Protein AF-A0AA41UW29-F1 (afdb_monomer)

Nearest PDB structures (foldseek):
  8fkx-assembly1_SR  TM=9.334E-01  e=3.478E-07  Homo sapiens
  8fks-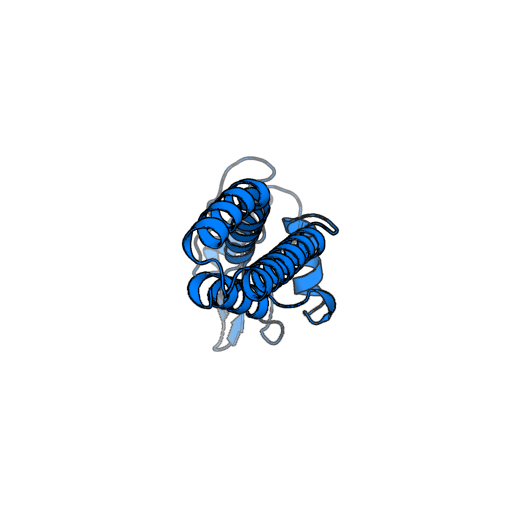assembly1_SR  TM=9.294E-01  e=4.955E-07  Homo sapiens
  8etj-assembly1_b  TM=9.255E-01  e=8.425E-07  Schizosaccharomyces pombe
  8esq-assembly1_b  TM=9.078E-01  e=1.273E-06  Schizosaccharomyces pombe
  8etg-assembly1_b  TM=9.099E-01  e=1.612E-06  Schizosaccharomyces pombe

Radius of gyration: 22.19 Å; Cα contacts (8 Å, |Δi|>4): 101; chains: 1; bounding box: 45×32×62 Å

pLDDT: mean 77.78, std 11.39, range [36.25, 90.94]

Mean predicted aligned error: 9.77 Å

Sequence (151 aa):
MKELGVPLRDYLDKFPNKKYLHPNEQSLIELTLGDGIYEEVLGRLNALKNKVNSVGEEHASLCAKGIKRLEDFFKSEGKAVDDMLNIAKTLRAIPVVDLESPTLCLVGAPNVGKASLVRILSSRKPEICNYSFTTRGIRMGHIHLNYQHFQ

Solvent-accessible surface area (backbone atoms only — not comparable to full-atom values): 9270 Å² total; per-residue (Å²): 108,68,82,60,50,49,58,57,46,58,54,54,73,70,54,80,61,62,89,79,47,57,71,70,56,40,51,50,49,34,76,72,69,39,80,67,48,68,60,49,41,54,48,52,45,51,52,50,47,54,50,55,49,50,52,42,64,76,25,66,89,42,62,78,64,36,52,56,54,50,52,56,48,47,67,72,50,42,63,43,56,51,52,46,51,50,50,54,57,55,59,70,69,55,78,88,79,63,87,90,49,54,70,71,85,90,82,77,70,75,86,75,46,64,64,59,51,47,36,71,63,17,84,41,78,66,85,85,64,99,52,82,71,68,67,90,61,87,84,82,44,48,32,81,54,96,95,40,69,34,62

Structure (mmCIF, N/CA/C/O backbone):
data_AF-A0AA41UW29-F1
#
_entry.id   AF-A0AA41UW29-F1
#
loop_
_atom_site.group_PDB
_atom_site.id
_atom_site.type_symbol
_atom_site.label_atom_id
_atom_site.label_alt_id
_atom_site.label_comp_id
_atom_site.label_asym_id
_atom_site.label_entity_id
_atom_site.label_seq_id
_atom_site.pdbx_PDB_ins_code
_atom_site.Cartn_x
_atom_site.Cartn_y
_atom_site.Cartn_z
_atom_site.occupancy
_atom_site.B_iso_or_equiv
_atom_site.auth_seq_id
_atom_site.auth_comp_id
_atom_site.auth_asym_id
_atom_site.auth_atom_id
_atom_site.pdbx_PDB_model_num
ATOM 1 N N . MET A 1 1 ? -22.908 2.705 20.832 1.00 51.62 1 MET A N 1
ATOM 2 C CA . MET A 1 1 ? -21.468 2.364 20.972 1.00 51.62 1 MET A CA 1
ATOM 3 C C . MET A 1 1 ? -20.990 1.323 19.969 1.00 51.62 1 MET A C 1
ATOM 5 O O . MET A 1 1 ? -19.876 1.460 19.484 1.00 51.62 1 MET A O 1
ATOM 9 N N . LYS A 1 2 ? -21.844 0.373 19.547 1.00 52.84 2 LYS A N 1
ATOM 10 C CA . LYS A 1 2 ? -21.582 -0.477 18.365 1.00 52.84 2 LYS A CA 1
ATOM 11 C C . LYS A 1 2 ? -21.333 0.329 17.072 1.00 52.84 2 LYS A C 1
ATOM 13 O O . LYS A 1 2 ? -20.513 -0.079 16.265 1.00 52.84 2 LYS A O 1
ATOM 18 N N . GLU A 1 3 ? -21.954 1.502 16.942 1.00 62.53 3 GLU A N 1
ATOM 19 C CA . GLU A 1 3 ? -21.850 2.411 15.784 1.00 62.53 3 GLU A CA 1
ATOM 20 C C . GLU A 1 3 ? -20.423 2.889 15.438 1.00 62.53 3 GLU A C 1
ATOM 22 O O . GLU A 1 3 ? -20.143 3.085 14.265 1.00 62.53 3 GLU A O 1
ATOM 27 N N . LEU A 1 4 ? -19.510 3.069 16.409 1.00 65.62 4 LEU A N 1
ATOM 28 C CA . LEU A 1 4 ? -18.127 3.526 16.137 1.00 65.62 4 LEU A CA 1
ATOM 29 C C . LEU A 1 4 ? -17.091 2.397 16.182 1.00 65.62 4 LEU A C 1
ATOM 31 O O . LEU A 1 4 ? -16.146 2.390 15.395 1.00 65.62 4 LEU A O 1
ATOM 35 N N . GLY A 1 5 ? -17.259 1.434 17.092 1.00 70.56 5 GLY A N 1
ATOM 36 C CA . GLY A 1 5 ? -16.306 0.331 17.243 1.00 70.56 5 GLY A CA 1
ATOM 37 C C . GLY A 1 5 ? -16.349 -0.673 16.086 1.00 70.56 5 GLY A C 1
ATOM 38 O O . GLY A 1 5 ? -15.310 -1.222 15.719 1.00 70.56 5 GLY A O 1
ATOM 39 N N . VAL A 1 6 ? -17.529 -0.899 15.494 1.00 76.44 6 VAL A N 1
ATOM 40 C CA . VAL A 1 6 ? -17.704 -1.846 14.379 1.00 76.44 6 VAL A CA 1
ATOM 41 C C . VAL A 1 6 ? -17.056 -1.326 13.088 1.00 76.44 6 VAL A C 1
ATOM 43 O O . VAL A 1 6 ? -16.220 -2.047 12.550 1.00 76.44 6 VAL A O 1
ATOM 46 N N . PRO A 1 7 ? -17.292 -0.077 12.632 1.00 80.62 7 PRO A N 1
ATOM 47 C CA . PRO A 1 7 ? -16.633 0.427 11.428 1.00 80.62 7 PRO A CA 1
ATOM 48 C C . PRO A 1 7 ? -15.108 0.445 11.534 1.00 80.62 7 PRO A C 1
ATOM 50 O O . PRO A 1 7 ? -14.432 0.018 10.605 1.00 80.62 7 PRO A O 1
ATOM 53 N N . LEU A 1 8 ? -14.546 0.893 12.666 1.00 80.19 8 LEU A N 1
ATOM 54 C CA . LEU A 1 8 ? -13.089 0.919 12.862 1.00 80.19 8 LEU A CA 1
ATOM 55 C C . LEU A 1 8 ? -12.475 -0.481 12.773 1.00 80.19 8 LEU A C 1
ATOM 57 O O . LEU A 1 8 ? -11.400 -0.650 12.201 1.00 80.19 8 LEU A O 1
ATOM 61 N N . ARG A 1 9 ? -13.170 -1.486 13.312 1.00 84.19 9 ARG A N 1
ATOM 62 C CA . ARG A 1 9 ? -12.765 -2.883 13.185 1.00 84.19 9 ARG A CA 1
ATOM 63 C C . ARG A 1 9 ? -12.821 -3.346 11.732 1.00 84.19 9 ARG A C 1
ATOM 65 O O . ARG A 1 9 ? -11.829 -3.872 11.249 1.00 84.19 9 ARG A O 1
ATOM 72 N N . ASP A 1 10 ? -13.932 -3.111 11.042 1.00 86.06 10 ASP A N 1
ATOM 73 C CA . ASP A 1 10 ? -14.097 -3.531 9.648 1.00 86.06 10 ASP A CA 1
ATOM 74 C C . ASP A 1 10 ? -13.051 -2.892 8.728 1.00 86.06 10 ASP A C 1
ATOM 76 O O . ASP A 1 10 ? -12.610 -3.509 7.759 1.00 86.06 10 ASP A O 1
ATOM 80 N N . TYR A 1 11 ? -12.643 -1.652 9.014 1.00 84.44 11 TYR A N 1
ATOM 81 C CA . TYR A 1 11 ? -11.547 -1.013 8.297 1.00 84.44 11 TYR A CA 1
ATOM 82 C C . TYR A 1 11 ? -10.207 -1.665 8.622 1.00 84.44 11 TYR A C 1
ATOM 84 O O . TYR A 1 11 ? -9.495 -2.005 7.688 1.00 84.44 11 TYR A O 1
ATOM 92 N N . LEU A 1 12 ? -9.870 -1.880 9.896 1.00 85.19 12 LEU A N 1
ATOM 93 C CA . LEU A 1 12 ? -8.621 -2.542 10.293 1.00 85.19 12 LEU A CA 1
ATOM 94 C C . LEU A 1 12 ? -8.482 -3.944 9.698 1.00 85.19 12 LEU A C 1
ATOM 96 O O . LEU A 1 12 ? -7.422 -4.279 9.181 1.00 85.19 12 LEU A O 1
ATOM 100 N N . ASP A 1 13 ? -9.559 -4.729 9.723 1.00 86.50 13 ASP A N 1
ATOM 101 C CA . ASP A 1 13 ? -9.563 -6.118 9.259 1.00 86.50 13 ASP A CA 1
ATOM 102 C C . ASP A 1 13 ? -9.349 -6.216 7.731 1.00 86.50 13 ASP A C 1
ATOM 104 O O . ASP A 1 13 ? -8.895 -7.244 7.231 1.00 86.50 13 ASP A O 1
ATOM 108 N N . LYS A 1 14 ? -9.622 -5.141 6.973 1.00 87.38 14 LYS A N 1
ATOM 109 C CA . LYS A 1 14 ? -9.357 -5.067 5.523 1.00 87.38 14 LYS A CA 1
ATOM 110 C C . LYS A 1 14 ? -7.900 -4.769 5.177 1.00 87.38 14 LYS A C 1
ATOM 112 O O . LYS A 1 14 ? -7.514 -4.973 4.027 1.00 87.38 14 LYS A O 1
ATOM 117 N N . PHE A 1 15 ? -7.106 -4.252 6.114 1.00 87.75 15 PHE A N 1
ATOM 118 C CA . PHE A 1 15 ? -5.701 -3.955 5.856 1.00 87.75 15 PHE A CA 1
ATOM 119 C C . PHE A 1 15 ? -4.852 -5.202 6.109 1.00 87.75 15 PHE A C 1
ATOM 121 O O . PHE A 1 15 ? -4.852 -5.732 7.222 1.00 87.75 15 PHE A O 1
ATOM 128 N N . PRO A 1 16 ? -4.107 -5.687 5.102 1.00 86.75 16 PRO A N 1
ATOM 129 C CA . PRO A 1 16 ? -3.274 -6.860 5.278 1.00 86.75 16 PRO A CA 1
ATOM 130 C C . PRO A 1 16 ? -2.091 -6.547 6.196 1.00 86.75 16 PRO A C 1
ATOM 132 O O . PRO A 1 16 ? -1.544 -5.441 6.214 1.00 86.75 16 PRO A O 1
ATOM 135 N N . ASN A 1 17 ? -1.652 -7.551 6.947 1.00 87.75 17 ASN A N 1
ATOM 136 C CA . ASN A 1 17 ? -0.424 -7.438 7.720 1.00 87.75 17 ASN A CA 1
ATOM 137 C C . ASN A 1 17 ? 0.782 -7.559 6.779 1.00 87.75 17 ASN A C 1
ATOM 139 O O . ASN A 1 17 ? 0.910 -8.572 6.088 1.00 87.75 17 ASN A O 1
ATOM 143 N N . LYS A 1 18 ? 1.684 -6.564 6.804 1.00 87.06 18 LYS A N 1
ATOM 144 C CA . LYS A 1 18 ? 2.885 -6.507 5.952 1.00 87.06 18 LYS A CA 1
ATOM 145 C C . LYS A 1 18 ? 3.670 -7.822 5.976 1.00 87.06 18 LYS A C 1
ATOM 147 O O . LYS A 1 18 ? 4.091 -8.286 4.929 1.00 87.06 18 LYS A O 1
ATOM 152 N N . LYS A 1 19 ? 3.797 -8.476 7.137 1.00 87.00 19 LYS A N 1
ATOM 153 C CA . LYS A 1 19 ? 4.593 -9.709 7.297 1.00 87.00 19 LYS A CA 1
ATOM 154 C C . LYS A 1 19 ? 4.102 -10.897 6.467 1.00 87.00 19 LYS A C 1
ATOM 156 O O . LYS A 1 19 ? 4.897 -11.782 6.174 1.00 87.00 19 LYS A O 1
ATOM 161 N N . TYR A 1 20 ? 2.812 -10.936 6.133 1.00 89.38 20 TYR A N 1
ATOM 162 C CA . TYR A 1 20 ? 2.206 -12.036 5.375 1.00 89.38 20 TYR A CA 1
ATOM 163 C C . TYR A 1 20 ? 2.042 -11.721 3.884 1.00 89.38 20 TYR A C 1
ATOM 165 O O . TYR A 1 20 ? 1.578 -12.576 3.137 1.00 89.38 20 TYR A O 1
ATOM 173 N N . LEU A 1 21 ? 2.399 -10.509 3.450 1.00 87.75 21 LEU A N 1
ATOM 174 C CA . LEU A 1 21 ? 2.363 -10.123 2.040 1.00 87.75 21 LEU A CA 1
ATOM 175 C C . LEU A 1 21 ? 3.539 -10.721 1.268 1.00 87.75 21 LEU A C 1
ATOM 177 O O . LEU A 1 21 ? 4.556 -11.092 1.859 1.00 87.75 21 LEU A O 1
ATOM 181 N N . HIS A 1 22 ? 3.435 -10.769 -0.058 1.00 86.69 22 HIS A N 1
ATOM 182 C CA . HIS A 1 22 ? 4.548 -11.211 -0.892 1.00 86.69 22 HIS A CA 1
ATOM 183 C C . HIS A 1 22 ? 5.738 -10.231 -0.770 1.00 86.69 22 HIS A C 1
ATOM 185 O O . HIS A 1 22 ? 5.506 -9.023 -0.677 1.00 86.69 22 HIS A O 1
ATOM 191 N N . PRO A 1 23 ? 7.013 -10.680 -0.822 1.00 87.56 23 PRO A N 1
ATOM 192 C CA . PRO A 1 23 ? 8.183 -9.799 -0.714 1.00 87.56 23 PRO A CA 1
ATOM 193 C C . PRO A 1 23 ? 8.130 -8.552 -1.608 1.00 87.56 23 PRO A C 1
ATOM 195 O O . PRO A 1 23 ? 8.417 -7.451 -1.146 1.00 87.56 23 PRO A O 1
ATOM 198 N N . ASN A 1 24 ? 7.674 -8.697 -2.856 1.00 83.12 24 ASN A N 1
ATOM 199 C CA . ASN A 1 24 ? 7.495 -7.559 -3.766 1.00 83.12 24 ASN A CA 1
ATOM 200 C C . ASN A 1 24 ? 6.508 -6.515 -3.216 1.00 83.12 24 ASN A C 1
ATOM 202 O O . ASN A 1 24 ? 6.783 -5.321 -3.281 1.00 83.12 24 ASN A O 1
ATOM 206 N N . GLU A 1 25 ? 5.380 -6.940 -2.646 1.00 83.62 25 GLU A N 1
ATOM 20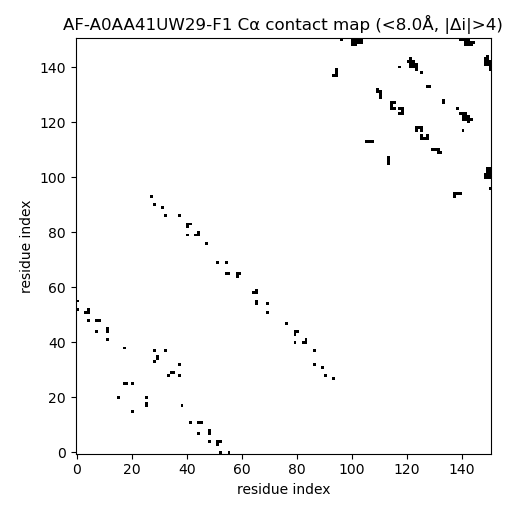7 C CA . GLU A 1 25 ? 4.384 -6.038 -2.056 1.00 83.62 25 GLU A CA 1
ATOM 208 C C . GLU A 1 25 ? 4.920 -5.377 -0.783 1.00 83.62 25 GLU A C 1
ATOM 210 O O . GLU A 1 25 ? 4.722 -4.179 -0.584 1.00 83.62 25 GLU A O 1
ATOM 215 N N . GLN A 1 26 ? 5.663 -6.122 0.045 1.00 87.12 26 GLN A N 1
ATOM 216 C CA . GLN A 1 26 ? 6.326 -5.575 1.232 1.00 87.12 26 GLN A CA 1
ATOM 217 C C . GLN A 1 26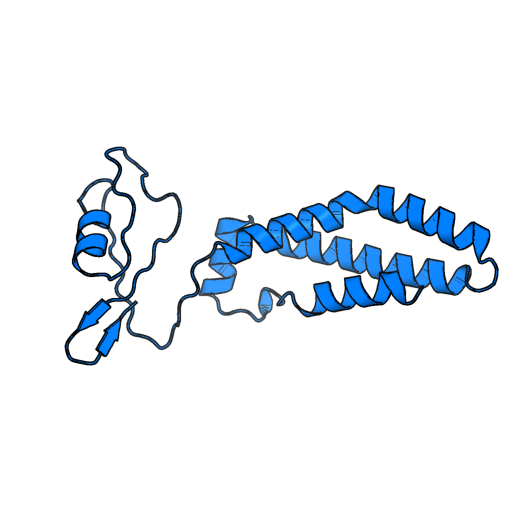 ? 7.298 -4.452 0.858 1.00 87.12 26 GLN A C 1
ATOM 219 O O . GLN A 1 26 ? 7.251 -3.373 1.452 1.00 87.12 26 GLN A O 1
ATOM 224 N N . SER A 1 27 ? 8.135 -4.684 -0.158 1.00 84.88 27 SER A N 1
ATOM 225 C CA . SER A 1 27 ? 9.078 -3.685 -0.659 1.00 84.88 27 SER A CA 1
ATOM 226 C C . SER A 1 27 ? 8.369 -2.479 -1.271 1.00 84.88 27 SER A C 1
ATOM 228 O O . SER A 1 27 ? 8.800 -1.351 -1.055 1.00 84.88 27 SER A O 1
ATOM 230 N N . LEU A 1 28 ? 7.267 -2.678 -2.003 1.00 84.00 28 LEU A N 1
ATOM 231 C CA . LEU A 1 28 ? 6.491 -1.570 -2.568 1.00 84.00 28 LEU A CA 1
ATOM 232 C C . LEU A 1 28 ? 5.881 -0.686 -1.479 1.00 84.00 28 LEU A C 1
ATOM 234 O O . LEU A 1 28 ? 5.932 0.538 -1.597 1.00 84.00 28 LEU A O 1
ATOM 238 N N . ILE A 1 29 ? 5.336 -1.285 -0.419 1.00 86.62 29 ILE A N 1
ATOM 239 C CA . ILE A 1 29 ? 4.792 -0.549 0.728 1.00 86.62 29 ILE A CA 1
ATOM 240 C C . ILE A 1 29 ? 5.893 0.284 1.388 1.00 86.62 29 ILE A C 1
ATOM 242 O O . ILE A 1 29 ? 5.705 1.478 1.605 1.00 86.62 29 ILE A O 1
ATOM 246 N N . GLU A 1 30 ? 7.051 -0.318 1.648 1.00 86.44 30 GLU A N 1
ATOM 247 C CA . GLU A 1 30 ? 8.176 0.343 2.314 1.00 86.44 30 GLU A CA 1
ATOM 248 C C . GLU A 1 30 ? 8.789 1.468 1.472 1.00 86.44 30 GLU A C 1
ATOM 250 O O . GLU A 1 30 ? 9.032 2.559 1.979 1.00 86.44 30 GLU A O 1
ATOM 255 N N . LEU A 1 31 ? 8.952 1.255 0.163 1.00 84.44 31 LEU A N 1
ATOM 256 C CA . LEU A 1 31 ? 9.437 2.282 -0.763 1.00 84.44 31 LEU A CA 1
ATOM 257 C C . LEU A 1 31 ? 8.452 3.445 -0.929 1.00 84.44 31 LEU A C 1
ATOM 259 O O . LEU A 1 31 ? 8.870 4.566 -1.215 1.00 84.44 31 LEU A O 1
ATOM 263 N N . THR A 1 32 ? 7.151 3.181 -0.797 1.00 85.19 32 THR A N 1
ATOM 264 C CA . THR A 1 32 ? 6.110 4.187 -1.040 1.00 85.19 32 THR A CA 1
ATOM 265 C C . THR A 1 32 ? 5.782 4.993 0.213 1.00 85.19 32 THR A C 1
ATOM 267 O O . THR A 1 32 ? 5.606 6.208 0.129 1.00 85.19 32 THR A O 1
ATOM 270 N N . LEU A 1 33 ? 5.659 4.330 1.364 1.00 86.25 33 LEU A N 1
ATOM 271 C CA . LEU A 1 33 ? 5.240 4.956 2.620 1.00 86.25 33 LEU A CA 1
ATOM 272 C C . LEU A 1 33 ? 6.416 5.307 3.530 1.00 86.25 33 LEU A C 1
ATOM 274 O O . LEU A 1 33 ? 6.267 6.193 4.364 1.00 86.25 33 LEU A O 1
ATOM 278 N N . GLY A 1 34 ? 7.564 4.654 3.355 1.00 85.50 34 GLY A N 1
ATOM 279 C CA . GLY A 1 34 ? 8.686 4.695 4.285 1.00 85.50 34 GLY A CA 1
ATOM 280 C C . GLY A 1 34 ? 8.633 3.559 5.307 1.00 85.50 34 GLY A C 1
ATOM 281 O O . GLY A 1 34 ? 7.602 2.911 5.511 1.00 85.50 34 GLY A O 1
ATOM 282 N N . ASP A 1 35 ? 9.777 3.308 5.937 1.00 84.69 35 ASP A N 1
ATOM 283 C CA . ASP A 1 35 ? 9.935 2.209 6.885 1.00 84.69 35 ASP A CA 1
ATOM 284 C C . ASP A 1 35 ? 9.160 2.457 8.193 1.00 84.69 35 ASP A C 1
ATOM 286 O O . ASP A 1 35 ? 9.133 3.570 8.719 1.00 84.69 35 ASP A O 1
ATOM 290 N N . GLY A 1 36 ? 8.485 1.419 8.690 1.00 85.19 36 GLY A N 1
ATOM 291 C CA . GLY A 1 36 ? 7.721 1.399 9.947 1.00 85.19 36 GLY A CA 1
ATOM 292 C C . GLY A 1 36 ? 6.441 2.248 10.018 1.00 85.19 36 GLY A C 1
ATOM 293 O O . GLY A 1 36 ? 5.636 2.053 10.931 1.00 85.19 36 GLY A O 1
ATOM 294 N N . ILE A 1 37 ? 6.208 3.165 9.072 1.00 88.50 37 ILE A N 1
ATOM 295 C CA . ILE A 1 37 ? 5.059 4.091 9.104 1.00 88.50 37 ILE A CA 1
ATOM 296 C C . ILE A 1 37 ? 3.727 3.339 8.984 1.00 88.50 37 ILE A C 1
ATOM 298 O O . ILE A 1 37 ? 2.749 3.676 9.656 1.00 88.50 37 ILE A O 1
ATOM 302 N N . TYR A 1 38 ? 3.680 2.300 8.147 1.00 90.25 38 TYR A N 1
ATOM 303 C CA . TYR A 1 38 ? 2.474 1.497 7.946 1.00 90.25 38 TYR A CA 1
ATOM 304 C C . TYR A 1 38 ? 2.026 0.811 9.247 1.00 90.25 38 TYR A C 1
ATOM 306 O O . TYR A 1 38 ? 0.865 0.910 9.650 1.00 90.25 38 TYR A O 1
ATOM 314 N N . GLU A 1 39 ? 2.958 0.156 9.936 1.00 90.62 39 GLU A N 1
ATOM 315 C CA . GLU A 1 39 ? 2.719 -0.534 11.200 1.00 90.62 39 GLU A CA 1
ATOM 316 C C . GLU A 1 39 ? 2.379 0.436 12.328 1.00 90.62 39 GLU A C 1
ATOM 318 O O . GLU A 1 39 ? 1.502 0.145 13.144 1.00 90.62 39 GLU A O 1
ATOM 323 N N . GLU A 1 40 ? 3.042 1.593 12.370 1.00 90.94 40 GLU A N 1
ATOM 324 C CA . GLU A 1 40 ? 2.792 2.616 13.380 1.00 90.94 40 GLU A CA 1
ATOM 325 C C . GLU A 1 40 ? 1.348 3.129 13.311 1.00 90.94 40 GLU A C 1
ATOM 327 O O . GLU A 1 40 ? 0.653 3.178 14.331 1.00 90.94 40 GLU A O 1
ATOM 332 N N . VAL A 1 41 ? 0.864 3.465 12.111 1.00 90.06 41 VAL A N 1
ATOM 333 C CA . VAL A 1 41 ? -0.501 3.976 11.921 1.00 90.06 41 VAL A CA 1
ATOM 334 C C . VAL A 1 41 ? -1.543 2.909 12.265 1.00 90.06 41 VAL A C 1
ATOM 336 O O . VAL A 1 41 ? -2.499 3.196 12.993 1.00 90.06 41 VAL A O 1
ATOM 339 N N . LEU A 1 42 ? -1.342 1.658 11.833 1.00 89.75 42 LEU A N 1
ATOM 340 C CA . LEU A 1 42 ? -2.223 0.544 12.208 1.00 89.75 42 LEU A CA 1
ATOM 341 C C . LEU A 1 42 ? -2.205 0.265 13.718 1.00 89.75 42 LEU A C 1
ATOM 343 O O . LEU A 1 42 ? -3.237 -0.082 14.302 1.00 89.75 42 LEU A O 1
ATOM 347 N N . GLY A 1 43 ? -1.053 0.430 14.370 1.00 90.19 43 GLY A N 1
ATOM 348 C CA . GLY A 1 43 ? -0.906 0.310 15.819 1.00 90.19 43 GLY A CA 1
ATOM 349 C C . GLY A 1 43 ? -1.697 1.380 16.571 1.00 90.19 43 GLY A C 1
ATOM 350 O O . GLY A 1 43 ? -2.479 1.052 17.467 1.00 90.19 43 GLY A O 1
ATOM 351 N N . ARG A 1 44 ? -1.566 2.650 16.164 1.00 88.81 44 ARG A N 1
ATOM 352 C CA . ARG A 1 44 ? -2.323 3.776 16.740 1.00 88.81 44 ARG A CA 1
ATOM 353 C C . ARG A 1 44 ? -3.831 3.569 16.609 1.00 88.81 44 ARG A C 1
ATOM 355 O O . ARG A 1 44 ? -4.568 3.769 17.571 1.00 88.81 44 ARG A O 1
ATOM 362 N N . LEU A 1 45 ? -4.295 3.095 15.455 1.00 87.44 45 LEU A N 1
ATOM 363 C CA . LEU A 1 45 ? -5.722 2.882 15.215 1.00 87.44 45 LEU A CA 1
ATOM 364 C C . LEU A 1 45 ? -6.288 1.674 15.986 1.00 87.44 45 LEU A C 1
ATOM 366 O O . LEU A 1 45 ? -7.422 1.716 16.469 1.00 87.44 45 LEU A O 1
ATOM 370 N N . ASN A 1 46 ? -5.487 0.624 16.191 1.00 88.75 46 ASN A N 1
ATOM 371 C CA . ASN A 1 46 ? -5.835 -0.466 17.105 1.00 88.75 46 ASN A CA 1
ATOM 372 C C . ASN A 1 46 ? -5.934 0.013 18.561 1.00 88.75 46 ASN A C 1
ATOM 374 O O . ASN A 1 46 ? -6.871 -0.360 19.271 1.00 88.75 46 ASN A O 1
ATOM 378 N N . ALA A 1 47 ? -5.007 0.866 19.004 1.00 88.25 47 ALA A N 1
ATOM 379 C CA . ALA A 1 47 ? -5.069 1.468 20.333 1.00 88.25 47 ALA A CA 1
ATOM 380 C C . ALA A 1 47 ? -6.328 2.338 20.498 1.00 88.25 47 ALA A C 1
ATOM 382 O O . ALA A 1 47 ? -7.031 2.218 21.506 1.00 88.25 47 ALA A O 1
ATOM 383 N N . LEU A 1 48 ? -6.663 3.138 19.478 1.00 85.62 48 LEU A N 1
ATOM 384 C CA . LEU A 1 48 ? -7.889 3.937 19.419 1.00 85.62 48 LEU A CA 1
ATOM 385 C C . LEU A 1 48 ? -9.135 3.056 19.572 1.00 85.62 48 LEU A C 1
ATOM 387 O O . LEU A 1 48 ? -9.970 3.314 20.439 1.00 85.62 48 LEU A O 1
ATOM 391 N N . LYS A 1 49 ? -9.237 1.980 18.783 1.00 85.50 49 LYS A N 1
ATOM 392 C CA . LYS A 1 49 ? -10.342 1.011 18.852 1.00 85.50 49 LYS A CA 1
ATOM 393 C C . LYS A 1 49 ? -10.502 0.433 20.260 1.00 85.50 49 LYS A C 1
ATOM 395 O O . LYS A 1 49 ? -11.611 0.422 20.793 1.00 85.50 49 LYS A O 1
ATOM 400 N N . ASN A 1 50 ? -9.415 -0.049 20.864 1.00 87.06 50 ASN A N 1
ATOM 401 C CA . ASN A 1 50 ? -9.464 -0.664 22.193 1.00 87.06 50 ASN A CA 1
ATOM 402 C C . ASN A 1 50 ? -9.945 0.333 23.254 1.00 87.06 50 ASN A C 1
ATOM 404 O O . ASN A 1 50 ? -10.766 -0.015 24.098 1.00 87.06 50 ASN A O 1
ATOM 408 N N . LYS A 1 51 ? -9.499 1.588 23.159 1.00 84.00 51 LYS A N 1
ATOM 409 C CA . LYS A 1 51 ? -9.892 2.656 24.080 1.00 84.00 51 LYS A CA 1
ATOM 410 C C . LYS A 1 51 ? -11.342 3.108 23.883 1.00 84.00 51 LYS A C 1
ATOM 412 O O . LYS A 1 51 ? -12.041 3.355 24.859 1.00 84.00 51 LYS A O 1
ATOM 417 N N . VAL A 1 52 ? -11.836 3.159 22.645 1.00 82.88 52 VAL A N 1
ATOM 418 C CA . VAL A 1 52 ? -13.262 3.416 22.364 1.00 82.88 52 VAL A CA 1
ATOM 419 C C . VAL A 1 52 ? -14.146 2.319 22.963 1.00 82.88 52 VAL A C 1
ATOM 421 O O . VAL A 1 52 ? -15.186 2.625 23.546 1.00 82.88 52 VAL A O 1
ATOM 424 N N . ASN A 1 53 ? -13.726 1.056 22.865 1.00 83.88 53 ASN A N 1
ATOM 425 C CA . ASN A 1 53 ? -14.459 -0.060 23.458 1.00 83.88 53 ASN A CA 1
ATOM 426 C C . ASN A 1 53 ? -14.453 -0.002 24.992 1.00 83.88 53 ASN A C 1
ATOM 428 O O . ASN A 1 53 ? -15.519 -0.130 25.586 1.00 83.88 53 ASN A O 1
ATOM 432 N N . SER A 1 54 ? -13.307 0.270 25.630 1.00 83.88 54 SER A N 1
ATOM 433 C CA . SER A 1 54 ? -13.221 0.347 27.097 1.00 83.88 54 SER A CA 1
ATOM 434 C C . SER A 1 54 ? -14.052 1.499 27.671 1.00 83.88 54 SER A C 1
ATOM 436 O O . SER A 1 54 ? -14.841 1.298 28.590 1.00 83.88 54 SER A O 1
ATOM 438 N N . VAL A 1 55 ? -13.959 2.695 27.076 1.00 81.25 55 VAL A N 1
ATOM 439 C CA . VAL A 1 55 ? -14.790 3.857 27.449 1.00 81.25 55 VAL A CA 1
ATOM 440 C C . VAL A 1 55 ? -16.269 3.535 27.249 1.00 81.25 55 VAL A C 1
ATOM 442 O O . VAL A 1 55 ? -17.124 4.002 28.007 1.00 81.25 55 VAL A O 1
ATOM 445 N N . GLY A 1 56 ? -16.579 2.727 26.234 1.00 78.06 56 GLY A N 1
ATOM 446 C CA . GLY A 1 56 ? -17.942 2.319 25.985 1.00 78.06 56 GLY A CA 1
ATOM 447 C C . GLY A 1 56 ? -18.497 1.299 26.973 1.00 78.06 56 GLY A C 1
ATOM 448 O O . GLY A 1 56 ? -19.667 1.370 27.334 1.00 78.06 56 GLY A O 1
ATOM 449 N N . GLU A 1 57 ? -17.678 0.390 27.477 1.00 81.00 57 GLU A N 1
ATOM 450 C CA . GLU A 1 57 ? -18.097 -0.517 28.545 1.00 81.00 57 GLU A CA 1
ATOM 451 C C . GLU A 1 57 ? -18.305 0.243 29.865 1.00 81.00 57 GLU A C 1
ATOM 453 O O . GLU A 1 57 ? -19.343 0.088 30.510 1.00 81.00 57 GLU A O 1
ATOM 458 N N . GLU A 1 58 ? -17.389 1.150 30.220 1.00 78.06 58 GLU A N 1
ATOM 459 C CA . GLU A 1 58 ? -17.445 1.934 31.464 1.00 78.06 58 GLU A CA 1
ATOM 460 C C . GLU A 1 58 ? -18.625 2.917 31.528 1.00 78.06 58 GLU A C 1
ATOM 462 O O . GLU A 1 58 ? -19.180 3.176 32.599 1.00 78.06 58 GLU A O 1
ATOM 467 N N . HIS A 1 59 ? -19.028 3.487 30.389 1.00 72.12 59 HIS A N 1
ATOM 468 C CA . HIS A 1 59 ? -20.083 4.502 30.327 1.00 72.12 59 HIS A CA 1
ATOM 469 C C . HIS A 1 59 ? -21.419 3.993 29.777 1.00 72.12 59 HIS A C 1
ATOM 471 O O . HIS A 1 59 ? -22.303 4.805 29.490 1.00 72.12 59 HIS A O 1
ATOM 477 N N . ALA A 1 60 ? -21.617 2.673 29.700 1.00 68.25 60 ALA A N 1
ATOM 478 C CA . ALA A 1 60 ? -22.881 2.068 29.272 1.00 68.25 60 ALA A CA 1
ATOM 479 C C . ALA A 1 60 ? -24.093 2.522 30.116 1.00 68.25 60 ALA A C 1
ATOM 481 O O . ALA A 1 60 ? -25.205 2.608 29.601 1.00 68.25 60 ALA A O 1
ATOM 482 N N . SER A 1 61 ? -23.875 2.867 31.390 1.00 67.19 61 SER A N 1
ATOM 483 C CA . SER A 1 61 ? -24.899 3.354 32.326 1.00 67.19 61 SER A CA 1
ATOM 484 C C . SER A 1 61 ? -25.099 4.880 32.321 1.00 67.19 61 SER A C 1
ATOM 486 O O . SER A 1 61 ? -26.102 5.372 32.835 1.00 67.19 61 SER A O 1
ATOM 488 N N . LEU A 1 62 ? -24.176 5.654 31.733 1.00 63.12 62 LEU A N 1
ATOM 489 C CA . LEU A 1 62 ? -24.137 7.125 31.768 1.00 63.12 62 LEU A CA 1
ATOM 490 C C . LEU A 1 62 ? -24.188 7.705 30.342 1.00 63.12 62 LEU A C 1
ATOM 492 O O . LEU A 1 62 ? -23.263 8.385 29.890 1.00 63.12 62 LEU A O 1
ATOM 496 N N . CYS A 1 63 ? -25.297 7.455 29.639 1.00 65.06 63 CYS A N 1
ATOM 497 C CA . CYS A 1 63 ? -25.460 7.702 28.199 1.00 65.06 63 CYS A CA 1
ATOM 498 C C . CYS A 1 63 ? -25.030 9.104 27.725 1.00 65.06 63 CYS A C 1
ATOM 500 O O . CYS A 1 63 ? -24.293 9.227 26.751 1.00 65.06 63 CYS A O 1
ATOM 502 N N . ALA A 1 64 ? -25.440 10.178 28.409 1.00 66.25 64 ALA A N 1
ATOM 503 C CA . ALA A 1 64 ? -25.184 11.543 27.932 1.00 66.25 64 ALA A CA 1
ATOM 504 C C . ALA A 1 64 ? -23.739 12.033 28.165 1.00 66.25 64 ALA A C 1
ATOM 506 O O . ALA A 1 64 ? -23.217 12.822 27.378 1.00 66.25 64 ALA A O 1
ATOM 507 N N . LYS A 1 65 ? -23.075 11.579 29.239 1.00 70.50 65 LYS A N 1
ATOM 508 C CA . LYS A 1 65 ? -21.678 11.955 29.541 1.00 70.50 65 LYS A CA 1
ATOM 509 C C . LYS A 1 65 ? -20.677 11.099 28.764 1.00 70.50 65 LYS A C 1
ATOM 511 O O . LYS A 1 65 ? -19.628 11.610 28.379 1.00 70.50 65 LYS A O 1
ATOM 516 N N . GLY A 1 66 ? -21.017 9.833 28.512 1.00 71.69 66 GLY A 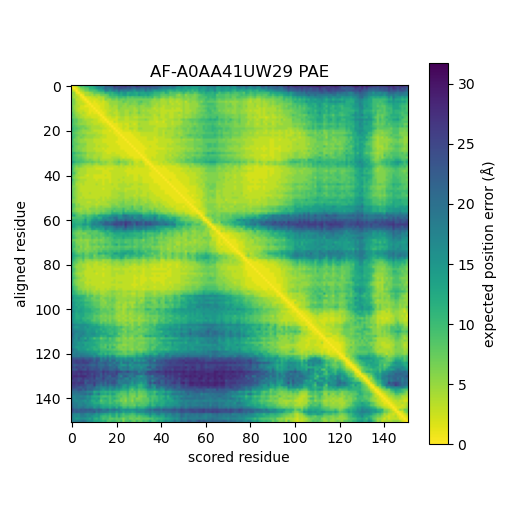N 1
ATOM 517 C CA . GLY A 1 66 ? -20.195 8.916 27.725 1.00 71.69 66 GLY A CA 1
ATOM 518 C C . GLY A 1 66 ? -19.997 9.391 26.286 1.00 71.69 66 GLY A C 1
ATOM 519 O O . GLY A 1 66 ? -18.870 9.405 25.808 1.00 71.69 66 GLY A O 1
ATOM 520 N N . ILE A 1 67 ? -21.063 9.866 25.628 1.00 74.12 67 ILE A N 1
ATOM 521 C CA . ILE A 1 67 ? -21.002 10.323 24.228 1.00 74.12 67 ILE A CA 1
ATOM 522 C C . ILE A 1 67 ? -20.061 11.524 24.063 1.00 74.12 67 ILE A C 1
ATOM 524 O O . ILE A 1 67 ? -19.180 11.479 23.211 1.00 74.12 67 ILE A O 1
ATOM 528 N N . LYS A 1 68 ? -20.173 12.553 24.917 1.00 78.81 68 LYS A N 1
ATOM 529 C CA . LYS A 1 68 ? -19.293 13.736 24.843 1.00 78.81 68 LYS A CA 1
ATOM 530 C C . LYS A 1 68 ? -17.815 13.379 25.006 1.00 78.81 68 LYS A C 1
ATOM 532 O O . LYS A 1 68 ? -16.985 13.842 24.236 1.00 78.81 68 LYS A O 1
ATOM 537 N N . ARG A 1 69 ? -17.487 12.499 25.960 1.00 75.12 69 ARG A N 1
ATOM 538 C CA . ARG A 1 69 ? -16.107 12.017 26.151 1.00 75.12 69 ARG A CA 1
ATOM 539 C C . ARG A 1 69 ? -15.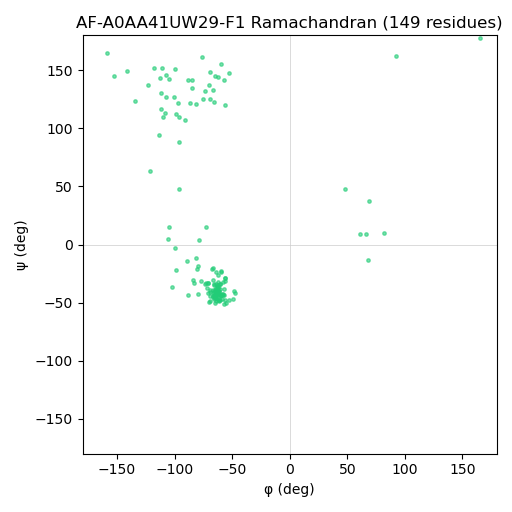583 11.262 24.933 1.00 75.12 69 ARG A C 1
ATOM 541 O O . ARG A 1 69 ? -14.408 11.382 24.605 1.00 75.12 69 ARG A O 1
ATOM 548 N N . LEU A 1 70 ? -16.446 10.490 24.278 1.00 76.06 70 LEU A N 1
ATOM 549 C CA . LEU A 1 70 ? -16.097 9.740 23.077 1.00 76.06 70 LEU A CA 1
ATOM 550 C C . LEU A 1 70 ? -15.850 10.676 21.884 1.00 76.06 70 LEU A C 1
ATOM 552 O O . LEU A 1 70 ? -14.894 10.470 21.144 1.00 76.06 70 LEU A O 1
ATOM 556 N N . GLU A 1 71 ? -16.664 11.723 21.732 1.00 78.25 71 GLU A N 1
ATOM 557 C CA . GLU A 1 71 ? -16.475 12.768 20.718 1.00 78.25 71 GLU A CA 1
ATOM 558 C C . GLU A 1 71 ? -15.184 13.559 20.936 1.00 78.25 71 GLU A C 1
ATOM 560 O O . GLU A 1 71 ? -14.426 13.768 19.990 1.00 78.25 71 GLU A O 1
ATOM 565 N N . ASP A 1 72 ? -14.906 13.977 22.172 1.00 80.19 72 ASP A N 1
ATOM 566 C CA . ASP A 1 72 ? -13.677 14.699 22.513 1.00 80.19 72 ASP A CA 1
ATOM 567 C C . ASP A 1 72 ? -12.441 13.828 22.255 1.00 80.19 72 ASP A C 1
ATOM 569 O O . ASP A 1 72 ? -11.443 14.291 21.697 1.00 80.19 72 ASP A O 1
ATOM 573 N N . PHE A 1 73 ? -12.531 12.536 22.581 1.00 76.94 73 PHE A N 1
ATOM 574 C CA . PHE A 1 73 ? -11.465 11.581 22.313 1.00 76.94 73 PHE A CA 1
ATOM 575 C C . PHE A 1 73 ? -11.261 11.350 20.810 1.00 76.94 73 PHE A C 1
ATOM 577 O O . PHE A 1 73 ? -10.129 11.404 20.326 1.00 76.94 73 PHE A O 1
ATOM 584 N N . PHE A 1 74 ? -12.341 11.185 20.043 1.00 76.88 74 PHE A N 1
ATOM 585 C CA . PHE A 1 74 ? -12.256 11.058 18.589 1.00 76.88 74 PHE A CA 1
ATOM 586 C C . PHE A 1 74 ? -11.673 12.318 17.936 1.00 76.88 74 PHE A C 1
ATOM 588 O O . PHE A 1 74 ? -10.874 12.212 17.014 1.00 76.88 74 PHE A O 1
ATOM 595 N N . LYS A 1 75 ? -11.9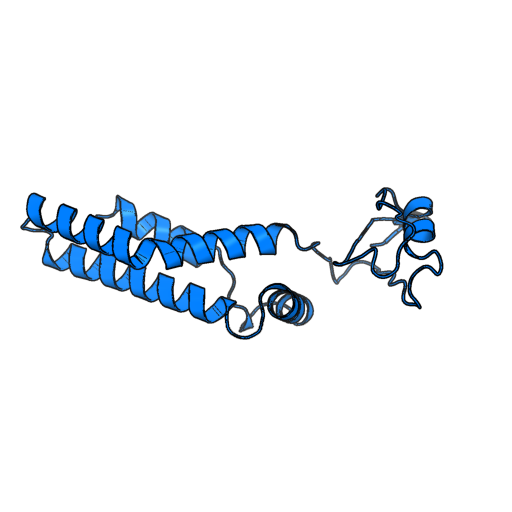91 13.516 18.447 1.00 78.62 75 LYS A N 1
ATOM 596 C CA . LYS A 1 75 ? -11.364 14.768 17.991 1.00 78.62 75 LYS A CA 1
ATOM 597 C C . LYS A 1 75 ? -9.864 14.807 18.280 1.00 78.62 75 LYS A C 1
ATOM 599 O O . LYS A 1 75 ? -9.116 15.314 17.452 1.00 78.62 75 LYS A O 1
ATOM 604 N N . SER A 1 76 ? -9.421 14.273 19.420 1.00 74.25 76 SER A N 1
ATOM 605 C CA . SER A 1 76 ? -7.991 14.225 19.758 1.00 74.25 7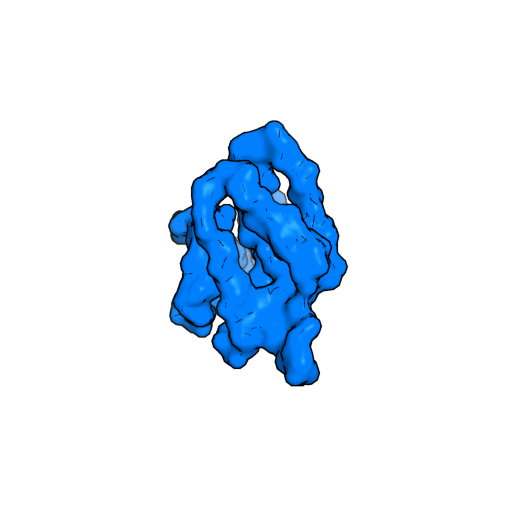6 SER A CA 1
ATOM 606 C C . SER A 1 76 ? -7.193 13.230 18.906 1.00 74.25 76 SER A C 1
ATOM 608 O O . SER A 1 76 ? -6.046 13.503 18.567 1.00 74.25 76 SER A O 1
ATOM 610 N N . GLU A 1 77 ? -7.812 12.116 18.507 1.00 75.62 77 GLU A N 1
ATOM 611 C CA . GLU A 1 77 ? -7.160 11.015 17.780 1.00 75.62 77 GLU A CA 1
ATOM 612 C C . GLU A 1 77 ? -7.540 10.959 16.288 1.00 75.62 77 GLU A C 1
ATOM 614 O O . GLU A 1 77 ? -7.117 10.054 15.567 1.00 75.62 77 GLU A O 1
ATOM 619 N N . GLY A 1 78 ? -8.311 11.933 15.790 1.00 76.38 78 GLY A N 1
ATOM 620 C CA . GLY A 1 78 ? -8.773 11.987 14.397 1.00 76.38 78 GLY A CA 1
ATOM 621 C C . GLY A 1 78 ? -7.628 11.944 13.383 1.00 76.38 78 GLY A C 1
ATOM 622 O O . GLY A 1 78 ? -7.762 11.341 12.321 1.00 76.38 78 GLY A O 1
ATOM 623 N N . LYS A 1 79 ? -6.452 12.451 13.774 1.00 84.19 79 LYS A N 1
ATOM 624 C CA . LYS A 1 79 ? -5.233 12.384 12.965 1.00 84.19 79 LYS A CA 1
ATOM 625 C C . LYS A 1 79 ? -4.849 10.949 12.587 1.00 84.19 79 LYS A C 1
ATOM 627 O O . LYS A 1 79 ? -4.438 10.724 11.459 1.00 84.19 79 LYS A O 1
ATOM 632 N N . ALA A 1 80 ? -5.024 9.970 13.479 1.00 84.50 80 ALA A N 1
ATOM 633 C CA . ALA A 1 80 ? -4.704 8.573 13.171 1.00 84.50 80 ALA A CA 1
ATOM 634 C C . ALA A 1 80 ? -5.619 7.999 12.074 1.00 84.50 80 ALA A C 1
ATOM 636 O O . ALA A 1 80 ? -5.181 7.205 11.241 1.00 84.50 80 ALA A O 1
ATOM 637 N N . VAL A 1 81 ? -6.887 8.424 12.055 1.00 85.12 81 VAL A N 1
ATOM 638 C CA . VAL A 1 81 ? -7.857 8.039 11.021 1.00 85.12 81 VAL A CA 1
ATOM 639 C C . VAL A 1 81 ? -7.517 8.713 9.690 1.00 85.12 81 VAL A C 1
ATOM 641 O O . VAL A 1 81 ? -7.554 8.060 8.646 1.00 85.12 81 VAL A O 1
ATOM 644 N N . ASP A 1 82 ? -7.128 9.988 9.722 1.00 88.81 82 ASP A N 1
ATOM 645 C CA . ASP A 1 82 ? -6.679 10.719 8.534 1.00 88.81 82 ASP A CA 1
ATOM 646 C C . ASP A 1 82 ? -5.394 10.119 7.942 1.00 88.81 82 ASP A C 1
ATOM 648 O O . ASP A 1 82 ? -5.298 9.931 6.727 1.00 88.81 82 ASP A O 1
ATOM 652 N N . ASP A 1 83 ? -4.430 9.752 8.790 1.00 89.75 83 ASP A N 1
ATOM 653 C CA . ASP A 1 83 ? -3.186 9.090 8.389 1.00 89.75 83 ASP A CA 1
ATOM 654 C C . ASP A 1 83 ? -3.483 7.742 7.709 1.00 89.75 83 ASP A C 1
ATOM 656 O O . ASP A 1 83 ? -2.966 7.458 6.625 1.00 89.75 83 ASP A O 1
ATOM 660 N N . MET A 1 84 ? -4.394 6.941 8.274 1.00 88.25 84 MET A N 1
ATOM 661 C CA . MET A 1 84 ? -4.840 5.682 7.666 1.00 88.25 84 MET A CA 1
ATOM 662 C C . MET A 1 84 ? -5.526 5.908 6.313 1.00 88.25 84 MET A C 1
ATOM 664 O O . MET A 1 84 ? -5.271 5.176 5.354 1.00 88.25 84 MET A O 1
ATOM 668 N N . LEU A 1 85 ? -6.380 6.928 6.203 1.00 89.00 85 LEU A N 1
ATOM 669 C CA . LEU A 1 85 ? -7.039 7.277 4.946 1.00 89.00 85 LEU A CA 1
ATOM 670 C C . LEU A 1 85 ? -6.023 7.695 3.875 1.00 89.00 85 LEU A C 1
ATOM 672 O O . LEU A 1 85 ? -6.174 7.337 2.704 1.00 89.00 85 LEU A O 1
ATOM 676 N N . ASN A 1 86 ? -4.986 8.436 4.261 1.00 90.25 86 ASN A N 1
ATOM 677 C CA . ASN A 1 86 ? -3.907 8.823 3.360 1.00 90.25 86 ASN A CA 1
ATOM 678 C C . ASN A 1 86 ? -3.113 7.603 2.887 1.00 90.25 86 ASN A C 1
ATOM 680 O O . ASN A 1 86 ? -2.912 7.454 1.683 1.00 90.25 86 ASN A O 1
ATOM 684 N N . ILE A 1 87 ? -2.767 6.680 3.790 1.00 89.88 87 ILE A N 1
ATOM 685 C CA . ILE A 1 87 ? -2.151 5.395 3.428 1.00 89.88 87 ILE A CA 1
ATOM 686 C C . ILE A 1 87 ? -3.038 4.634 2.435 1.00 89.88 87 ILE A C 1
ATOM 688 O O . ILE A 1 87 ? -2.558 4.204 1.389 1.00 89.88 87 ILE A O 1
ATOM 692 N N . ALA A 1 88 ? -4.344 4.529 2.697 1.00 88.25 88 ALA A N 1
ATOM 693 C CA . ALA A 1 88 ? -5.289 3.844 1.815 1.00 88.25 88 ALA A CA 1
ATOM 694 C C . ALA A 1 88 ? -5.303 4.430 0.393 1.00 88.25 88 ALA A C 1
ATOM 696 O O . ALA A 1 88 ? -5.325 3.696 -0.599 1.00 88.25 88 ALA A O 1
ATOM 697 N N . LYS A 1 89 ? -5.297 5.766 0.286 1.00 88.94 89 LYS A N 1
ATOM 698 C CA . LYS A 1 89 ? -5.260 6.482 -0.997 1.00 88.94 89 LYS A CA 1
ATOM 699 C C . LYS A 1 89 ? -3.952 6.228 -1.738 1.00 88.94 89 LYS A C 1
ATOM 701 O O . LYS A 1 89 ? -3.984 5.982 -2.941 1.00 88.94 89 LYS A O 1
ATOM 706 N N . THR A 1 90 ? -2.831 6.258 -1.024 1.00 87.00 90 THR A N 1
ATOM 707 C CA . THR A 1 90 ? -1.505 6.022 -1.596 1.00 87.00 90 THR A CA 1
ATOM 708 C C . THR A 1 90 ? -1.361 4.586 -2.096 1.00 87.00 90 THR A C 1
ATOM 710 O O . THR A 1 90 ? -0.963 4.380 -3.239 1.00 87.00 90 THR A O 1
ATOM 713 N N . LEU A 1 91 ? -1.770 3.593 -1.300 1.00 84.31 91 LEU A N 1
ATOM 714 C CA . LEU A 1 91 ? -1.722 2.180 -1.691 1.00 84.31 91 LEU A CA 1
ATOM 715 C C . LEU A 1 91 ? -2.603 1.883 -2.913 1.00 84.31 91 LEU A C 1
ATOM 717 O O . LEU A 1 91 ? -2.215 1.101 -3.772 1.00 84.31 91 LEU A O 1
ATOM 721 N N . ARG A 1 92 ? -3.752 2.560 -3.055 1.00 83.44 92 ARG A N 1
ATOM 722 C CA . ARG A 1 92 ? -4.625 2.422 -4.235 1.00 83.44 92 ARG A CA 1
ATOM 723 C C . ARG A 1 92 ? -3.963 2.889 -5.538 1.00 83.44 92 ARG A C 1
ATOM 725 O O . ARG A 1 92 ? -4.383 2.470 -6.612 1.00 83.44 92 ARG A O 1
ATOM 732 N N . ALA A 1 93 ? -2.969 3.771 -5.461 1.00 79.88 93 ALA A N 1
ATOM 733 C CA . ALA A 1 93 ? -2.247 4.252 -6.635 1.00 79.88 93 ALA A CA 1
ATOM 734 C C . ALA A 1 93 ? -1.149 3.280 -7.110 1.00 79.88 93 ALA A C 1
ATOM 736 O O . ALA A 1 93 ? -0.620 3.462 -8.209 1.00 79.88 93 ALA A O 1
ATOM 737 N N . ILE A 1 94 ? -0.803 2.265 -6.309 1.00 79.19 94 ILE A N 1
ATOM 738 C CA . ILE A 1 94 ? 0.228 1.281 -6.647 1.00 79.19 94 ILE A CA 1
ATOM 739 C C . ILE A 1 94 ? -0.312 0.329 -7.729 1.00 79.19 94 ILE A C 1
ATOM 741 O O . ILE A 1 94 ? -1.433 -0.171 -7.605 1.00 79.19 94 ILE A O 1
ATOM 745 N N . PRO A 1 95 ? 0.447 0.069 -8.810 1.00 73.94 95 PRO A N 1
ATOM 746 C CA . PRO A 1 95 ? 0.053 -0.923 -9.802 1.00 73.94 95 PRO A CA 1
ATOM 747 C C . PRO A 1 95 ? 0.085 -2.331 -9.196 1.00 73.94 95 PRO A C 1
ATOM 749 O O . PRO A 1 95 ? 1.068 -2.724 -8.574 1.00 73.94 95 PRO A O 1
ATOM 752 N N . VAL A 1 96 ? -0.980 -3.097 -9.421 1.00 74.00 96 VAL A N 1
ATOM 753 C CA . VAL A 1 96 ? -1.072 -4.503 -9.005 1.00 74.00 96 VAL A CA 1
ATOM 754 C C . VAL A 1 96 ? -0.349 -5.364 -10.032 1.00 74.00 96 VAL A C 1
ATOM 756 O O . VAL A 1 96 ? -0.722 -5.326 -11.197 1.00 74.00 96 VAL A O 1
ATOM 759 N N . VAL A 1 97 ? 0.669 -6.113 -9.615 1.00 76.06 97 VAL A N 1
ATOM 760 C CA . VAL A 1 97 ? 1.482 -6.975 -10.490 1.00 76.06 97 VAL A CA 1
ATOM 761 C C . VAL A 1 97 ? 1.128 -8.432 -10.214 1.00 76.06 97 VAL A C 1
ATOM 763 O O . VAL A 1 97 ? 1.182 -8.858 -9.063 1.00 76.06 97 VAL A O 1
ATOM 766 N N . ASP A 1 98 ? 0.789 -9.191 -11.256 1.00 78.75 98 ASP A N 1
ATOM 767 C CA . ASP A 1 98 ? 0.498 -10.623 -11.135 1.00 78.75 98 ASP A CA 1
ATOM 768 C C . ASP A 1 98 ? 1.770 -11.448 -11.343 1.00 78.75 98 ASP A C 1
ATOM 770 O O . ASP A 1 98 ? 2.261 -11.568 -12.462 1.00 78.75 98 ASP A O 1
ATOM 774 N N . LEU A 1 99 ? 2.314 -12.017 -10.275 1.00 78.19 99 LEU A N 1
ATOM 775 C CA . LEU A 1 99 ? 3.623 -12.677 -10.287 1.00 78.19 99 LEU A CA 1
ATOM 776 C C . LEU A 1 99 ? 3.676 -13.953 -11.136 1.00 78.19 99 LEU A C 1
ATOM 778 O O . LEU A 1 99 ? 4.765 -14.350 -11.542 1.00 78.19 99 LEU A O 1
ATOM 782 N N . GLU A 1 100 ? 2.528 -14.567 -11.421 1.00 81.88 100 GLU A N 1
ATOM 783 C CA . GLU A 1 100 ? 2.43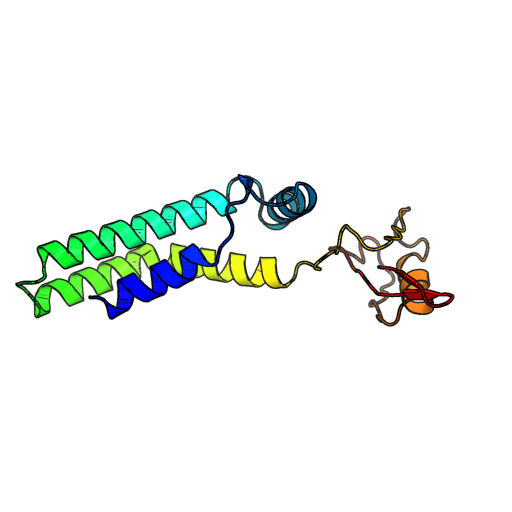9 -15.760 -12.272 1.00 81.88 100 GLU A CA 1
ATOM 784 C C . GLU A 1 100 ? 2.489 -15.402 -13.765 1.00 81.88 100 GLU A C 1
ATOM 786 O O . GLU A 1 100 ? 2.819 -16.234 -14.614 1.00 81.88 100 GLU A O 1
ATOM 791 N N . SER A 1 101 ? 2.173 -14.149 -14.107 1.00 79.81 101 SER A N 1
ATOM 792 C CA . SER A 1 101 ? 2.127 -13.703 -15.494 1.00 79.81 101 SER A CA 1
ATOM 793 C C . SER A 1 101 ? 3.512 -13.274 -16.019 1.00 79.81 101 SER A C 1
ATOM 795 O O . SER A 1 101 ? 4.299 -12.634 -15.307 1.00 79.81 101 SER A O 1
ATOM 797 N N . PRO A 1 102 ? 3.841 -13.587 -17.289 1.00 81.12 102 PRO A N 1
ATOM 798 C CA . PRO A 1 102 ? 5.100 -13.178 -17.901 1.00 81.12 102 PRO A CA 1
ATOM 799 C C . PRO A 1 102 ? 5.294 -11.656 -17.846 1.00 81.12 102 PRO A C 1
ATOM 801 O O . PRO A 1 102 ? 4.509 -10.894 -18.410 1.00 81.12 102 PRO A O 1
ATOM 804 N N . THR A 1 103 ? 6.365 -11.216 -17.183 1.00 80.31 103 THR A N 1
ATOM 805 C CA . THR A 1 103 ? 6.637 -9.793 -16.925 1.00 80.31 103 THR A CA 1
ATOM 806 C C . THR A 1 103 ? 7.849 -9.312 -17.711 1.00 80.31 103 THR A C 1
ATOM 808 O O . THR A 1 103 ? 8.916 -9.926 -17.636 1.00 80.31 103 THR A O 1
ATOM 811 N N . LEU A 1 104 ? 7.723 -8.189 -18.422 1.00 83.00 104 LEU A N 1
ATOM 812 C CA . LEU A 1 104 ? 8.825 -7.564 -19.157 1.00 83.00 104 LEU A CA 1
ATOM 813 C C . LEU A 1 104 ? 9.257 -6.252 -18.488 1.00 83.00 104 LEU A C 1
ATOM 815 O O . LEU A 1 104 ? 8.578 -5.231 -18.570 1.00 83.00 104 LEU A O 1
ATOM 819 N N . CYS A 1 105 ? 10.448 -6.241 -17.885 1.00 82.94 105 CYS A N 1
ATOM 820 C CA . CYS A 1 105 ? 11.004 -5.037 -17.264 1.00 82.94 105 CYS A CA 1
ATOM 821 C C . CYS A 1 105 ? 11.976 -4.306 -18.206 1.00 82.94 105 CYS A C 1
ATOM 823 O O . CYS A 1 105 ? 12.997 -4.856 -18.616 1.00 82.94 105 CYS A O 1
ATOM 825 N N . LEU A 1 106 ? 11.690 -3.037 -18.517 1.00 82.44 106 LEU A N 1
ATOM 826 C CA . LEU A 1 106 ? 12.585 -2.170 -19.290 1.00 82.44 106 LEU A CA 1
ATOM 827 C C . LEU A 1 106 ? 13.428 -1.290 -18.357 1.00 82.44 106 LEU A C 1
ATOM 829 O O . LEU A 1 106 ? 12.929 -0.326 -17.773 1.00 82.44 106 LEU A O 1
ATOM 833 N N . VAL A 1 107 ? 14.730 -1.573 -18.274 1.00 83.81 107 VAL A N 1
ATOM 834 C CA . VAL A 1 107 ? 15.695 -0.849 -17.426 1.00 83.81 107 VAL A CA 1
ATOM 835 C C . VAL A 1 107 ? 16.701 -0.084 -18.292 1.00 83.81 107 VAL A C 1
ATOM 837 O O . VAL A 1 107 ? 17.085 -0.537 -19.364 1.00 83.81 107 VAL A O 1
ATOM 840 N N . GLY A 1 108 ? 17.119 1.111 -17.861 1.00 84.94 108 GLY A N 1
ATOM 841 C CA . GLY A 1 108 ? 18.139 1.900 -18.563 1.00 84.94 108 GLY A CA 1
ATOM 842 C C . GLY A 1 108 ? 18.196 3.358 -18.110 1.00 84.94 108 GLY A C 1
ATOM 843 O O . GLY A 1 108 ? 17.364 3.796 -17.312 1.00 84.94 108 GLY A O 1
ATOM 844 N N . ALA A 1 109 ? 19.129 4.137 -18.662 1.00 84.19 109 ALA A N 1
ATOM 845 C CA . ALA A 1 109 ? 19.333 5.543 -18.298 1.00 84.19 109 ALA A CA 1
ATOM 846 C C . ALA A 1 109 ? 18.081 6.423 -18.539 1.00 84.19 109 ALA A C 1
ATOM 848 O O . ALA A 1 109 ? 17.225 6.075 -19.362 1.00 84.19 109 ALA A O 1
ATOM 849 N N . PRO A 1 110 ? 17.913 7.552 -17.826 1.00 78.69 110 PRO A N 1
ATOM 850 C CA . PRO A 1 110 ? 16.826 8.495 -18.091 1.00 78.69 110 PRO A CA 1
ATOM 851 C C . PRO A 1 110 ? 16.778 8.917 -19.571 1.00 78.69 110 PRO A C 1
ATOM 853 O O . PRO A 1 110 ? 17.807 8.996 -20.230 1.00 78.69 110 PRO A O 1
ATOM 856 N N . ASN A 1 111 ? 15.578 9.177 -20.097 1.00 75.19 111 ASN A N 1
ATOM 857 C CA . ASN A 1 111 ? 15.341 9.692 -21.458 1.00 75.19 111 ASN A CA 1
ATOM 858 C C . ASN A 1 111 ? 15.811 8.820 -22.644 1.00 75.19 111 ASN A C 1
ATOM 860 O O . ASN A 1 111 ? 15.675 9.245 -23.783 1.00 75.19 111 ASN A O 1
ATOM 864 N N . VAL A 1 112 ? 16.236 7.568 -22.434 1.00 83.62 112 VAL A N 1
ATOM 865 C CA . VAL A 1 112 ? 16.584 6.625 -23.531 1.00 83.62 112 VAL A CA 1
ATOM 866 C C . VAL A 1 112 ? 15.372 6.073 -24.307 1.00 83.62 112 VAL A C 1
ATOM 868 O O . VAL A 1 112 ? 15.477 5.070 -25.000 1.00 83.62 112 VAL A O 1
ATOM 871 N N . GLY A 1 113 ? 14.188 6.676 -24.162 1.00 77.19 113 GLY A N 1
ATOM 872 C CA . GLY A 1 113 ? 12.990 6.276 -24.913 1.00 77.19 113 GLY A CA 1
ATOM 873 C C . GLY A 1 113 ? 12.212 5.072 -24.363 1.00 77.19 113 GLY A C 1
ATOM 874 O O . GLY A 1 113 ? 11.270 4.628 -25.012 1.00 77.19 113 GLY A O 1
ATOM 875 N N . LYS A 1 114 ? 12.523 4.569 -23.157 1.00 84.56 114 LYS A N 1
ATOM 876 C CA . LYS A 1 114 ? 11.801 3.428 -22.540 1.00 84.56 114 LYS A CA 1
ATOM 877 C C . LYS A 1 114 ? 10.284 3.634 -22.496 1.00 84.56 114 LYS A C 1
ATOM 879 O O . LYS A 1 114 ? 9.531 2.764 -22.909 1.00 84.56 114 LYS A O 1
ATOM 884 N N . ALA A 1 115 ? 9.834 4.807 -22.046 1.00 76.44 115 ALA A N 1
ATOM 885 C CA . ALA A 1 115 ? 8.409 5.136 -21.982 1.00 76.44 115 ALA A CA 1
ATOM 886 C C . ALA A 1 115 ? 7.756 5.192 -23.375 1.00 76.44 115 ALA A C 1
ATOM 888 O O . ALA A 1 115 ? 6.603 4.793 -23.527 1.00 76.44 115 ALA A O 1
ATOM 889 N N . SER A 1 116 ? 8.497 5.638 -24.395 1.00 79.94 116 SER A N 1
ATOM 890 C CA . SER A 1 116 ? 8.041 5.628 -25.788 1.00 79.94 116 SER A CA 1
ATOM 891 C C . SER A 1 116 ? 7.864 4.203 -26.307 1.00 79.94 116 SER A C 1
ATOM 893 O O . SER A 1 116 ? 6.865 3.923 -26.961 1.00 79.94 116 SER A O 1
ATOM 895 N N . LEU A 1 117 ? 8.778 3.291 -25.963 1.00 80.88 117 LEU A N 1
ATOM 896 C CA . LEU A 1 117 ? 8.669 1.882 -26.337 1.00 80.88 117 LEU A CA 1
ATOM 897 C C . LEU A 1 117 ? 7.456 1.213 -25.674 1.00 80.88 117 LEU A C 1
ATOM 899 O O . LEU A 1 117 ? 6.666 0.573 -26.363 1.00 80.88 117 LEU A O 1
ATOM 903 N N . VAL A 1 118 ? 7.246 1.437 -24.369 1.00 79.94 118 VAL A N 1
ATOM 904 C CA . VAL A 1 118 ? 6.042 0.955 -23.661 1.00 79.94 118 VAL A CA 1
ATOM 905 C C . VAL A 1 118 ? 4.774 1.498 -24.314 1.00 79.94 118 VAL A C 1
ATOM 907 O O . VAL A 1 118 ? 3.831 0.748 -24.510 1.00 79.94 118 VAL A O 1
ATOM 910 N N . ARG A 1 119 ? 4.745 2.779 -24.702 1.00 78.12 119 ARG A N 1
ATOM 911 C CA . ARG A 1 119 ? 3.577 3.392 -25.355 1.00 78.12 119 ARG A CA 1
ATOM 912 C C . ARG A 1 119 ? 3.227 2.761 -26.703 1.00 78.12 119 ARG A C 1
ATOM 914 O O . ARG A 1 119 ? 2.061 2.782 -27.080 1.00 78.12 119 ARG A O 1
ATOM 921 N N . ILE A 1 120 ? 4.226 2.289 -27.446 1.00 80.00 120 ILE A N 1
ATOM 922 C CA . ILE A 1 120 ? 4.023 1.656 -28.755 1.00 80.00 120 ILE A CA 1
ATOM 923 C C . ILE A 1 120 ? 3.566 0.206 -28.581 1.00 80.00 120 ILE A C 1
ATOM 925 O O . ILE A 1 120 ? 2.675 -0.240 -29.297 1.00 80.00 120 ILE A O 1
ATOM 929 N N . LEU A 1 121 ? 4.175 -0.524 -27.643 1.00 77.94 121 LEU A N 1
ATOM 930 C CA . LEU A 1 121 ? 3.926 -1.954 -27.455 1.00 77.94 121 LEU A CA 1
ATOM 931 C C . LEU A 1 121 ? 2.696 -2.246 -26.589 1.00 77.94 121 LEU A C 1
ATOM 933 O O . LEU A 1 121 ? 2.050 -3.276 -26.766 1.00 77.94 121 LEU A O 1
ATOM 937 N N . SER A 1 122 ? 2.376 -1.364 -25.644 1.00 75.88 122 SER A N 1
ATOM 938 C CA . SER A 1 122 ? 1.284 -1.552 -24.696 1.00 75.88 122 SER A CA 1
ATOM 939 C C . SER A 1 122 ? 0.028 -0.784 -25.092 1.00 75.88 122 SER A C 1
ATOM 941 O O . SER A 1 122 ? 0.066 0.309 -25.651 1.00 75.88 122 SER A O 1
ATOM 943 N N . SER A 1 123 ? -1.114 -1.334 -24.682 1.00 66.75 123 SER A N 1
ATOM 944 C CA . SER A 1 123 ? -2.416 -0.658 -24.693 1.00 66.75 123 SER A CA 1
ATOM 945 C C . SER A 1 123 ? -2.455 0.628 -23.849 1.00 66.75 123 SER A C 1
ATOM 947 O O . SER A 1 123 ? -3.281 1.513 -24.097 1.00 66.75 123 SER A O 1
ATOM 949 N N . ARG A 1 124 ? -1.571 0.767 -22.852 1.00 58.72 124 ARG A N 1
ATOM 950 C CA . ARG A 1 124 ? -1.527 1.941 -21.973 1.00 58.72 124 ARG A CA 1
ATOM 951 C C . ARG A 1 124 ? -0.707 3.058 -22.618 1.00 58.72 124 ARG A C 1
ATOM 953 O O . ARG A 1 124 ? 0.398 2.833 -23.092 1.00 58.72 124 ARG A O 1
ATOM 960 N N . LYS A 1 125 ? -1.220 4.293 -22.582 1.00 58.72 125 LYS A N 1
ATOM 961 C CA . LYS A 1 125 ? -0.522 5.493 -23.077 1.00 58.72 125 LYS A CA 1
ATOM 962 C C . LYS A 1 125 ? 0.186 6.213 -21.921 1.00 58.72 125 LYS A C 1
ATOM 964 O O . LYS A 1 125 ? -0.426 7.099 -21.325 1.00 58.72 125 LYS A O 1
ATOM 969 N N . PRO A 1 126 ? 1.441 5.873 -21.565 1.00 58.56 126 PRO A N 1
ATOM 970 C CA . PRO A 1 126 ? 2.193 6.679 -20.615 1.00 58.56 126 PRO A CA 1
ATOM 971 C C . PRO A 1 126 ? 2.398 8.089 -21.187 1.00 58.56 126 PRO A C 1
ATOM 973 O O . PRO A 1 126 ? 2.562 8.272 -22.400 1.00 58.56 126 PRO A O 1
ATOM 976 N N . GLU A 1 127 ? 2.364 9.091 -20.314 1.00 50.81 127 GLU A N 1
ATOM 977 C CA . GLU A 1 127 ? 2.751 10.459 -20.661 1.00 50.81 127 GLU A CA 1
ATOM 978 C C . GLU A 1 127 ? 4.261 10.493 -20.899 1.00 50.81 127 GLU A C 1
ATOM 980 O O . GLU A 1 127 ? 5.044 10.048 -20.058 1.00 50.81 127 GLU A O 1
ATOM 985 N N . ILE A 1 128 ? 4.662 10.979 -22.071 1.00 54.78 128 ILE A N 1
ATOM 986 C CA . ILE A 1 128 ? 6.064 11.159 -22.440 1.00 54.78 128 ILE A CA 1
ATOM 987 C C . ILE A 1 128 ? 6.375 12.633 -22.195 1.00 54.78 128 ILE A C 1
ATOM 989 O O . ILE A 1 128 ? 5.846 13.485 -22.904 1.00 54.78 128 ILE A O 1
ATOM 993 N N . CYS A 1 129 ? 7.215 12.935 -21.205 1.00 43.69 129 CYS A N 1
ATOM 994 C CA . CYS A 1 129 ? 7.733 14.290 -21.006 1.00 43.69 129 CYS A CA 1
ATOM 995 C C . CYS A 1 129 ? 9.239 14.336 -21.323 1.00 43.69 129 CYS A C 1
ATOM 997 O O . CYS A 1 129 ? 9.946 13.339 -21.187 1.00 43.69 129 CYS A O 1
ATOM 999 N N . ASN A 1 130 ? 9.743 15.496 -21.747 1.00 47.41 130 ASN A N 1
ATOM 1000 C CA . ASN A 1 130 ? 11.130 15.680 -22.197 1.00 47.41 130 ASN A CA 1
ATOM 1001 C C . ASN A 1 130 ? 12.041 16.218 -21.074 1.00 47.41 130 ASN A C 1
ATOM 1003 O O . ASN A 1 130 ? 12.762 17.192 -21.270 1.00 47.41 130 ASN A O 1
ATOM 1007 N N . TYR A 1 131 ? 11.985 15.627 -19.877 1.00 48.94 131 TYR A N 1
ATOM 1008 C CA . TYR A 1 131 ? 12.868 15.979 -18.758 1.00 48.94 131 TYR A CA 1
ATOM 1009 C C . TYR A 1 131 ? 13.296 14.738 -17.970 1.00 48.94 131 TYR A C 1
ATOM 1011 O O . TYR A 1 131 ? 12.567 13.755 -17.874 1.00 48.94 131 TYR A O 1
ATOM 1019 N N . SER A 1 132 ? 14.498 14.768 -17.396 1.00 39.31 132 SER A N 1
ATOM 1020 C CA . SER A 1 132 ? 15.008 13.677 -16.556 1.00 39.31 132 SER A CA 1
ATOM 1021 C C . SER A 1 132 ? 14.055 13.400 -15.381 1.00 39.31 132 SER A C 1
ATOM 1023 O O . SER A 1 132 ? 13.508 14.334 -14.802 1.00 39.31 132 SER A O 1
ATOM 1025 N N . PHE A 1 133 ? 13.870 12.124 -15.018 1.00 47.75 133 PHE A N 1
ATOM 1026 C CA . PHE A 1 133 ? 12.930 11.665 -13.972 1.00 47.75 133 PHE A CA 1
ATOM 1027 C C . PHE A 1 133 ? 11.431 11.818 -14.308 1.00 47.75 133 PHE A C 1
ATOM 1029 O O . PHE A 1 133 ? 10.605 12.086 -13.436 1.00 47.75 133 PHE A O 1
ATOM 1036 N N . THR A 1 134 ? 11.054 11.595 -15.568 1.00 36.25 134 THR A N 1
ATOM 1037 C CA . THR A 1 134 ? 9.653 11.567 -16.031 1.00 36.25 134 THR A CA 1
ATOM 1038 C C . THR A 1 134 ? 8.766 10.508 -15.371 1.00 36.25 134 THR A C 1
ATOM 1040 O O . THR A 1 134 ? 7.548 10.672 -15.312 1.00 36.25 134 THR A O 1
ATOM 1043 N N . THR A 1 135 ? 9.345 9.437 -14.830 1.00 51.75 135 THR A N 1
ATOM 1044 C CA . THR A 1 135 ? 8.620 8.387 -14.102 1.00 51.75 135 THR A CA 1
ATOM 1045 C C . THR A 1 135 ? 9.029 8.385 -12.632 1.00 51.75 135 THR A C 1
ATOM 1047 O O . THR A 1 135 ? 10.011 7.750 -12.262 1.00 51.75 135 THR A O 1
ATOM 1050 N N . ARG A 1 136 ? 8.264 9.088 -11.786 1.00 56.12 136 ARG A N 1
ATOM 1051 C CA . ARG A 1 136 ? 8.399 9.048 -10.313 1.00 56.12 136 ARG A CA 1
ATOM 1052 C C . ARG A 1 136 ? 7.753 7.809 -9.664 1.00 56.12 136 ARG A C 1
ATOM 1054 O O . ARG A 1 136 ? 7.725 7.711 -8.447 1.00 56.12 136 ARG A O 1
ATOM 1061 N N . GLY A 1 137 ? 7.226 6.885 -10.466 1.00 59.19 137 GLY A N 1
ATOM 1062 C CA . GLY A 1 137 ? 6.588 5.647 -10.019 1.00 59.19 137 GLY A CA 1
ATOM 1063 C C . GLY A 1 137 ? 6.557 4.599 -11.131 1.00 59.19 137 GLY A C 1
ATOM 1064 O O . GLY A 1 137 ? 6.779 4.924 -12.305 1.00 59.19 137 GLY A O 1
ATOM 1065 N N . ILE A 1 138 ? 6.293 3.347 -10.756 1.00 66.69 138 ILE A N 1
ATOM 1066 C CA . ILE A 1 138 ? 6.213 2.211 -11.681 1.00 66.69 138 ILE A CA 1
ATOM 1067 C C . ILE A 1 138 ? 5.013 2.420 -12.608 1.00 66.69 138 ILE A C 1
ATOM 1069 O O . ILE A 1 138 ? 3.878 2.570 -12.158 1.00 66.69 138 ILE A O 1
ATOM 1073 N N . ARG A 1 139 ? 5.259 2.439 -13.921 1.00 68.50 139 ARG A N 1
ATOM 1074 C CA . ARG A 1 139 ? 4.201 2.465 -14.935 1.00 68.50 139 ARG A CA 1
ATOM 1075 C C . ARG A 1 139 ? 4.160 1.099 -15.605 1.00 68.50 139 ARG A C 1
ATOM 1077 O O . ARG A 1 139 ? 5.103 0.736 -16.293 1.00 68.50 139 ARG A O 1
ATOM 1084 N N . MET A 1 140 ? 3.070 0.376 -15.391 1.00 70.19 140 MET A N 1
ATOM 1085 C CA . MET A 1 140 ? 2.840 -0.950 -15.962 1.00 70.19 140 MET A CA 1
ATOM 1086 C C . MET A 1 140 ? 1.777 -0.873 -17.062 1.00 70.19 140 MET A C 1
ATOM 1088 O O . MET A 1 140 ? 0.861 -0.043 -16.985 1.00 70.19 140 MET A O 1
ATOM 1092 N N . GLY A 1 141 ? 1.918 -1.693 -18.099 1.00 72.56 141 GLY A N 1
ATOM 1093 C CA . GLY A 1 141 ? 0.975 -1.766 -19.203 1.00 72.56 141 GLY A CA 1
ATOM 1094 C C . GLY A 1 141 ? 0.986 -3.148 -19.838 1.00 72.56 141 GLY A C 1
ATOM 1095 O O . GLY A 1 141 ? 2.029 -3.769 -19.950 1.00 72.56 141 GLY A O 1
ATOM 1096 N N . HIS A 1 142 ? -0.175 -3.608 -20.295 1.00 79.88 142 HIS A N 1
ATOM 1097 C CA . HIS A 1 142 ? -0.320 -4.957 -20.834 1.00 79.88 142 HIS A CA 1
ATOM 1098 C C . HIS A 1 142 ? -0.013 -5.006 -22.331 1.00 79.88 142 HIS A C 1
ATOM 1100 O O . HIS A 1 142 ? -0.380 -4.079 -23.073 1.00 79.88 142 HIS A O 1
ATOM 1106 N N . ILE A 1 143 ? 0.637 -6.088 -22.755 1.00 80.25 143 ILE A N 1
ATOM 1107 C CA . ILE A 1 143 ? 1.007 -6.386 -24.142 1.00 80.25 143 ILE A CA 1
ATOM 1108 C C . ILE A 1 143 ? 0.394 -7.738 -24.522 1.00 80.25 143 ILE A C 1
ATOM 1110 O O . ILE A 1 143 ? 0.434 -8.692 -23.747 1.00 80.25 143 ILE A O 1
ATOM 1114 N N . HIS A 1 144 ? -0.166 -7.825 -25.727 1.00 77.56 144 HIS A N 1
ATOM 1115 C CA . HIS A 1 144 ? -0.684 -9.069 -26.294 1.00 77.56 144 HIS A CA 1
ATOM 1116 C C . HIS A 1 144 ? 0.195 -9.485 -27.467 1.00 77.56 144 HIS A C 1
ATOM 1118 O O . HIS A 1 144 ? 0.267 -8.767 -28.464 1.00 77.56 144 HIS A O 1
ATOM 1124 N N . LEU A 1 145 ? 0.857 -10.635 -27.357 1.00 77.31 145 LEU A N 1
ATOM 1125 C CA . LEU A 1 145 ? 1.710 -11.174 -28.413 1.00 77.31 145 LEU A CA 1
ATOM 1126 C C . LEU A 1 145 ? 1.402 -12.659 -28.598 1.00 77.31 145 LEU A C 1
ATOM 1128 O O . LEU A 1 145 ? 1.494 -13.423 -27.646 1.00 77.31 145 LEU A O 1
ATOM 1132 N N . ASN A 1 146 ? 1.045 -13.075 -29.816 1.00 73.88 146 ASN A N 1
ATOM 1133 C CA . ASN A 1 146 ? 0.844 -14.486 -30.183 1.00 73.88 146 ASN A CA 1
ATOM 1134 C C . ASN A 1 146 ? -0.028 -15.283 -29.188 1.00 73.88 146 ASN A C 1
ATOM 1136 O O . ASN A 1 146 ? 0.341 -16.380 -28.779 1.00 73.88 146 ASN A O 1
ATOM 1140 N N . TYR A 1 147 ? -1.181 -14.724 -28.799 1.00 73.56 147 TYR A N 1
ATOM 1141 C CA . TYR A 1 147 ? -2.127 -15.304 -27.825 1.00 73.56 147 TYR A CA 1
ATOM 1142 C C . TYR A 1 147 ? -1.612 -15.415 -26.378 1.00 73.56 147 TYR A C 1
ATOM 1144 O O . TYR A 1 147 ? -2.285 -16.001 -25.534 1.00 73.56 147 TYR A O 1
ATOM 1152 N N . GLN A 1 148 ? -0.455 -14.827 -26.069 1.00 74.88 148 GLN A N 1
ATOM 1153 C CA . GLN A 1 148 ? 0.072 -14.698 -24.714 1.00 74.88 148 GLN A CA 1
ATOM 1154 C C . GLN A 1 148 ? -0.089 -13.263 -24.201 1.00 74.88 148 GLN A C 1
ATOM 1156 O O . GLN A 1 148 ? 0.057 -12.284 -24.945 1.00 74.88 148 GLN A O 1
ATOM 1161 N N . HIS A 1 149 ? -0.402 -13.157 -22.910 1.00 76.94 149 HIS A N 1
ATOM 1162 C CA . HIS A 1 149 ? -0.563 -11.899 -22.194 1.00 76.94 149 HIS A CA 1
ATOM 1163 C C . HIS A 1 149 ? 0.701 -11.616 -21.382 1.00 76.94 149 HIS A C 1
ATOM 1165 O O . HIS A 1 149 ? 1.132 -12.458 -20.598 1.00 76.94 149 HIS A O 1
ATOM 1171 N N . PHE A 1 150 ? 1.273 -10.431 -21.577 1.00 78.81 150 PHE A N 1
ATOM 1172 C CA . PHE A 1 150 ? 2.436 -9.942 -20.841 1.00 78.81 150 PHE A CA 1
ATOM 1173 C C . PHE A 1 150 ? 2.071 -8.676 -20.066 1.00 78.81 150 PHE A C 1
ATOM 1175 O O . PHE A 1 150 ? 1.205 -7.903 -20.501 1.00 78.81 150 PHE A O 1
ATOM 1182 N N . GLN A 1 151 ? 2.764 -8.455 -18.951 1.00 71.31 151 GLN A N 1
ATOM 1183 C CA . GLN A 1 151 ? 2.671 -7.243 -18.128 1.00 71.31 151 GLN A CA 1
ATOM 1184 C C . GLN A 1 151 ? 3.995 -6.476 -18.040 1.00 71.31 151 GLN A C 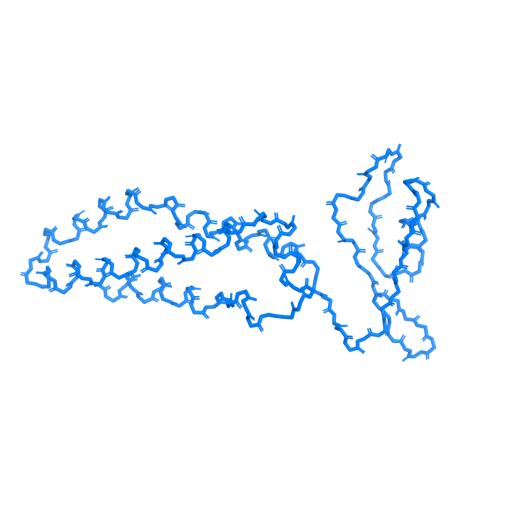1
ATOM 1186 O O . GLN A 1 151 ? 5.070 -7.096 -18.233 1.00 71.31 151 GLN A O 1
#

Foldseek 3Di:
DCVPLVVLVVLLVPDDDLVPDDPVVNVVLCVQVNPPLVVVLSVLSVVLSVVLVVLCVVCVVPVPVSVVVNVVSCVVSVVSVVSSVVSVVSSVPADDDDPVAAEDDDDDAFPPCPLVVCCVFFPDNQDDDDDGCSDPHDDDGWGADPNGIYD

Secondary structure (DSSP, 8-state):
-HHHHHHHHHHHHHSPPGGGS-HHHHHHHHHHH-TTHHHHHHHHHHHHHHHHHHHHHHTTT-HHHHHHHHHHHHHHHHHHHHHHHHHHHHHHTSPP--TTS-------STTSSHHHHHHHHSSS-----SSTT--SS-----EEETTEEE-

InterPro domains:
  IPR006073 GTP binding domain [PF01926] (104-149)
  IPR006073 GTP binding domain [PR00326] (104-124)
  IPR006073 GTP binding domain [PR00326] (125-143)
  IPR027417 P-loop containing nucleoside triphosphate hydrolase [G3DSA:3.40.50.300] (95-151)
  IPR027417 P-loop containing nucleoside triphosphate hydrolase [SSF52540] (101-147)
  IPR041623 NOG1, N-terminal helical domain [PF17835] (2-98)

Organism: Papaver nudicaule (NCBI:txid74823)